Protein AF-A0A517R4B7-F1 (afdb_monomer)

Organism: NCBI:txid2527980

Nearest PDB structures (foldseek):
  7vcf-assembly1_F  TM=2.917E-01  e=5.845E+00  Chlamydomonas reinhardtii

Radius of gyration: 23.29 Å; Cα contacts (8 Å, |Δi|>4): 293; chains: 1; bounding box: 69×56×72 Å

InterPro domains:
  IPR010870 Phosphate-selective porin O/P [PF07396] (7-119)
  IPR023614 Porin domain superfamily [G3DSA:2.40.160.10] (1-119)

Solvent-accessible surface area (backbone atoms only — not comparable to full-atom values): 10148 Å² total; per-residue (Å²): 132,82,82,83,77,73,70,70,52,72,52,71,50,75,52,74,46,48,78,69,70,59,70,67,46,70,42,75,93,75,75,42,75,50,75,61,58,36,93,38,46,46,40,94,99,46,52,84,21,28,40,31,46,32,42,34,43,36,41,39,40,43,58,33,87,93,46,68,60,27,32,43,39,38,42,35,47,31,44,35,41,29,40,33,77,42,34,34,40,38,40,34,43,34,42,37,39,38,51,43,82,68,49,80,61,48,75,48,82,45,82,46,81,46,68,40,57,51,51,86,68,78,84,70,81,83,81,82,82,87,79,90,79,76,93,85,71,88,73,83,79,76,64,71,61,71,70,80,79,82,77,79,79,72,80,83,74,85,85,85,85,83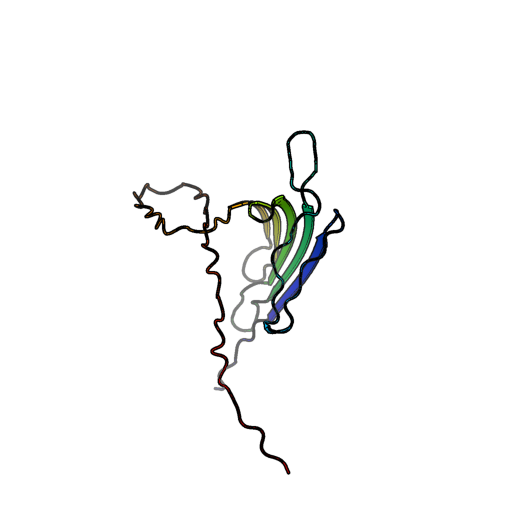,91,130

Structure (mmCIF, N/CA/C/O backbone):
data_AF-A0A517R4B7-F1
#
_entry.id   AF-A0A517R4B7-F1
#
loop_
_atom_site.group_PDB
_atom_site.id
_atom_site.type_symbol
_atom_site.label_atom_id
_atom_site.label_alt_id
_atom_site.label_comp_id
_atom_site.label_asym_id
_atom_site.label_entity_id
_atom_site.label_seq_id
_atom_site.pdbx_PDB_ins_code
_atom_site.Cartn_x
_atom_site.Cartn_y
_atom_site.Cartn_z
_atom_site.occupancy
_atom_site.B_iso_or_equiv
_atom_site.auth_seq_id
_atom_site.auth_comp_id
_atom_site.auth_asym_id
_atom_site.auth_atom_id
_atom_site.pdbx_PDB_model_num
ATOM 1 N N . MET A 1 1 ? 0.601 -4.791 -47.629 1.00 43.44 1 MET A N 1
ATOM 2 C CA . MET A 1 1 ? 1.294 -4.612 -46.341 1.00 43.44 1 MET A CA 1
ATOM 3 C C . MET A 1 1 ? 0.252 -4.866 -45.271 1.00 43.44 1 MET A C 1
ATOM 5 O O . MET A 1 1 ? -0.750 -4.161 -45.271 1.00 43.44 1 MET A O 1
ATOM 9 N N . GLY A 1 2 ? 0.384 -5.969 -44.529 1.00 47.84 2 GLY A N 1
ATOM 10 C CA . GLY A 1 2 ? -0.495 -6.261 -43.395 1.00 47.84 2 GLY A CA 1
ATOM 11 C C . GLY A 1 2 ? -0.210 -5.244 -42.298 1.00 47.84 2 GLY A C 1
ATOM 12 O O . GLY A 1 2 ? 0.936 -4.840 -42.147 1.00 47.84 2 GLY A O 1
ATOM 13 N N . GLY A 1 3 ? -1.247 -4.741 -41.635 1.00 56.47 3 GLY A N 1
ATOM 14 C CA . GLY A 1 3 ? -1.049 -3.887 -40.472 1.00 56.47 3 GLY A CA 1
ATOM 15 C C . GLY A 1 3 ? -0.558 -4.765 -39.337 1.00 56.47 3 GLY A C 1
ATOM 16 O O . GLY A 1 3 ? -1.348 -5.549 -38.816 1.00 56.47 3 GLY A O 1
ATOM 17 N N . ASP A 1 4 ? 0.725 -4.669 -39.013 1.00 65.12 4 ASP A N 1
ATOM 18 C CA . ASP A 1 4 ? 1.274 -5.318 -37.831 1.00 65.12 4 ASP A CA 1
ATOM 19 C C . ASP A 1 4 ? 0.573 -4.700 -36.610 1.00 65.12 4 ASP A C 1
ATOM 21 O O . ASP A 1 4 ? 0.496 -3.477 -36.453 1.00 65.12 4 ASP A O 1
ATOM 25 N N . THR A 1 5 ? -0.099 -5.544 -35.833 1.00 67.94 5 THR A N 1
ATOM 26 C CA . THR A 1 5 ? -0.843 -5.140 -34.641 1.00 67.94 5 THR A CA 1
ATOM 27 C C . THR A 1 5 ? 0.093 -5.168 -33.452 1.00 67.94 5 THR A C 1
ATOM 29 O O . THR A 1 5 ? 0.554 -6.245 -33.093 1.00 67.94 5 THR A O 1
ATOM 32 N N . ASN A 1 6 ? 0.310 -4.014 -32.824 1.00 69.94 6 ASN A N 1
ATOM 33 C CA . ASN A 1 6 ? 1.099 -3.953 -31.599 1.00 69.94 6 ASN A CA 1
ATOM 34 C C . ASN A 1 6 ? 0.260 -4.467 -30.417 1.00 69.94 6 ASN A C 1
ATOM 36 O O . ASN A 1 6 ? -0.831 -3.946 -30.151 1.00 69.94 6 ASN A O 1
ATOM 40 N N . GLU A 1 7 ? 0.762 -5.465 -29.703 1.00 75.75 7 GLU A N 1
ATOM 41 C CA . GLU A 1 7 ? 0.141 -6.095 -28.546 1.00 75.75 7 GLU A CA 1
ATOM 42 C C . GLU A 1 7 ? 0.879 -5.713 -27.257 1.00 75.75 7 GLU A C 1
ATOM 44 O O . GLU A 1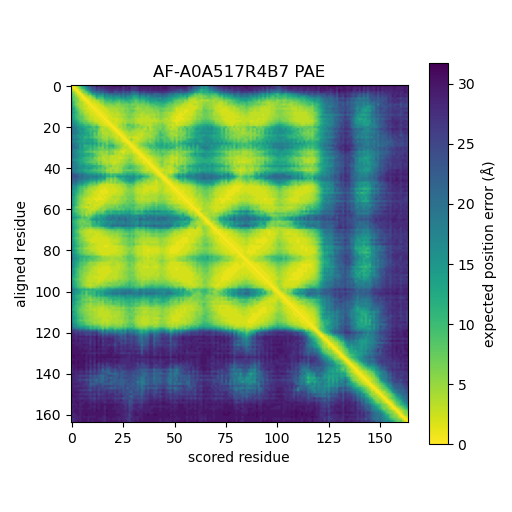 7 ? 2.042 -6.040 -27.049 1.00 75.75 7 GLU A O 1
ATOM 49 N N . PHE A 1 8 ? 0.167 -5.058 -26.338 1.00 82.19 8 PHE A N 1
ATOM 50 C CA . PHE A 1 8 ? 0.693 -4.698 -25.021 1.00 82.19 8 PHE A CA 1
ATOM 51 C C . PHE A 1 8 ? 0.057 -5.553 -23.930 1.00 82.19 8 PHE A C 1
ATOM 53 O O . PHE A 1 8 ? -1.165 -5.729 -23.892 1.00 82.19 8 PHE A O 1
ATOM 60 N N . TRP A 1 9 ? 0.874 -6.028 -22.992 1.00 81.81 9 TRP A N 1
ATOM 61 C CA . TRP A 1 9 ? 0.435 -6.944 -21.942 1.00 81.81 9 TRP A CA 1
ATOM 62 C C . TRP A 1 9 ? 0.553 -6.294 -20.569 1.00 81.81 9 TRP A C 1
ATOM 64 O O . TRP A 1 9 ? 1.528 -5.620 -20.250 1.00 81.81 9 TRP A O 1
ATOM 74 N N . SER A 1 10 ? -0.450 -6.507 -19.718 1.00 88.44 10 SER A N 1
ATOM 75 C CA . SER A 1 10 ? -0.369 -6.108 -18.314 1.00 88.44 10 SER A CA 1
ATOM 76 C C . SER A 1 10 ? -1.044 -7.127 -17.414 1.00 88.44 10 SER A C 1
ATOM 78 O O . SER A 1 10 ? -2.038 -7.756 -17.779 1.00 88.44 10 SER A O 1
ATOM 80 N N . ALA A 1 11 ? -0.500 -7.282 -16.216 1.00 88.50 11 ALA A N 1
ATOM 81 C CA . ALA A 1 11 ? -1.050 -8.145 -15.191 1.00 88.50 11 ALA A CA 1
ATOM 82 C C . ALA A 1 11 ? -0.875 -7.495 -13.821 1.00 88.50 11 ALA A C 1
ATOM 84 O O . ALA A 1 11 ? 0.060 -6.729 -13.579 1.00 88.50 11 ALA A O 1
ATOM 85 N N . TYR A 1 12 ? -1.778 -7.813 -12.898 1.00 90.88 12 TYR A N 1
ATOM 86 C CA . TYR A 1 12 ? -1.606 -7.433 -11.505 1.00 90.88 12 TYR A CA 1
ATOM 87 C C . TYR A 1 12 ? -2.129 -8.512 -10.567 1.00 90.88 12 TYR A C 1
ATOM 89 O O . TYR A 1 12 ? -3.131 -9.174 -10.834 1.00 90.88 12 TYR A O 1
ATOM 97 N N . GLY A 1 13 ? -1.446 -8.653 -9.438 1.00 92.38 13 GLY A N 1
ATOM 98 C CA . GLY A 1 13 ? -1.880 -9.444 -8.299 1.00 92.38 13 GLY A CA 1
ATOM 99 C C . GLY A 1 13 ? -2.051 -8.538 -7.090 1.00 92.38 13 GLY A C 1
ATOM 100 O O . GLY A 1 13 ? -1.257 -7.622 -6.874 1.00 92.38 13 GLY A O 1
ATOM 101 N N . GLN A 1 14 ? -3.087 -8.784 -6.292 1.00 92.38 14 GLN A N 1
ATOM 102 C CA . GLN A 1 14 ? -3.286 -8.084 -5.027 1.00 92.38 14 GLN A CA 1
ATOM 103 C C . GLN A 1 14 ? -3.661 -9.061 -3.921 1.00 92.38 14 GLN A C 1
ATOM 105 O O . GLN A 1 14 ? -4.436 -9.994 -4.129 1.00 92.38 14 GLN A O 1
ATOM 110 N N . VAL A 1 15 ? -3.135 -8.805 -2.732 1.00 92.38 15 VAL A N 1
ATOM 111 C CA . VAL A 1 15 ? -3.444 -9.535 -1.507 1.00 92.38 15 VAL A CA 1
ATOM 112 C C . VAL A 1 15 ? -3.755 -8.529 -0.412 1.00 92.38 15 VAL A C 1
ATOM 114 O O . VAL A 1 15 ? -3.142 -7.465 -0.344 1.00 92.38 15 VAL A O 1
ATOM 117 N N . ALA A 1 16 ? -4.725 -8.841 0.438 1.00 91.25 16 ALA A N 1
ATOM 118 C CA . ALA A 1 16 ? -5.073 -8.003 1.575 1.00 91.25 16 ALA A CA 1
ATOM 119 C C . ALA A 1 16 ? -5.410 -8.875 2.782 1.00 91.25 16 ALA A C 1
ATOM 121 O O . ALA A 1 16 ? -6.114 -9.876 2.655 1.00 91.25 16 ALA A O 1
ATOM 122 N N . TRP A 1 17 ? -4.918 -8.473 3.948 1.00 91.38 17 TRP A N 1
ATOM 123 C CA . TRP A 1 17 ? -5.126 -9.160 5.213 1.00 91.38 17 TRP A CA 1
ATOM 124 C C . TRP A 1 17 ? -5.581 -8.158 6.272 1.00 91.38 17 TRP A C 1
ATOM 126 O O . TRP A 1 17 ? -4.872 -7.205 6.582 1.00 91.38 17 TRP A O 1
ATOM 136 N N . LEU A 1 18 ? -6.763 -8.395 6.847 1.00 91.75 18 LEU A N 1
ATOM 137 C CA . LEU A 1 18 ? -7.265 -7.727 8.052 1.00 91.75 18 LEU A CA 1
ATOM 138 C C . LEU A 1 18 ? -6.594 -8.302 9.312 1.00 91.75 18 LEU A C 1
ATOM 140 O O . LEU A 1 18 ? -6.945 -9.389 9.770 1.00 91.75 18 LEU A O 1
ATOM 144 N N . LEU A 1 19 ? -5.622 -7.580 9.869 1.00 88.06 19 LEU A N 1
ATOM 145 C CA . LEU A 1 19 ? -4.806 -8.027 11.006 1.00 88.06 19 LEU A CA 1
ATOM 146 C C . LEU A 1 19 ? -5.634 -8.185 12.286 1.00 88.06 19 LEU A C 1
ATOM 148 O O . LEU A 1 19 ? -5.327 -9.010 13.139 1.00 88.06 19 LEU A O 1
ATOM 152 N N . THR A 1 20 ? -6.695 -7.393 12.413 1.00 86.94 20 THR A N 1
ATOM 153 C CA . THR A 1 20 ? -7.593 -7.340 13.575 1.00 86.94 20 THR A CA 1
ATOM 154 C C . THR A 1 20 ? -8.737 -8.369 13.512 1.00 86.94 20 THR A C 1
ATOM 156 O O . THR A 1 20 ? -9.560 -8.440 14.425 1.00 86.94 20 THR A O 1
ATOM 159 N N . GLY A 1 21 ? -8.755 -9.232 12.486 1.00 83.88 21 GLY A N 1
ATOM 160 C CA . GLY A 1 21 ? -9.675 -10.373 12.388 1.00 83.88 21 GLY A CA 1
ATOM 161 C C . GLY A 1 21 ? -11.081 -10.032 11.885 1.00 83.88 21 GLY A C 1
ATOM 162 O O . GLY A 1 21 ? -12.012 -10.827 12.040 1.00 83.88 21 GLY A O 1
ATOM 163 N N . GLU A 1 22 ? -11.274 -8.848 11.313 1.00 85.62 22 GLU A N 1
ATOM 164 C CA . GLU A 1 22 ? -12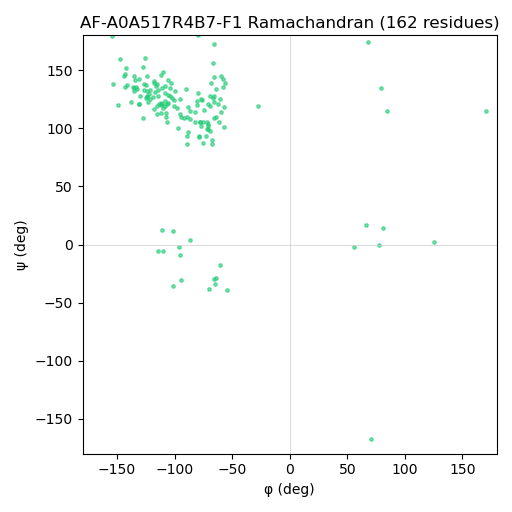.491 -8.487 10.594 1.00 85.62 22 GLU A CA 1
ATOM 165 C C . GLU A 1 22 ? -12.649 -9.320 9.321 1.00 85.62 22 GLU A C 1
ATOM 167 O O . GLU A 1 22 ? -11.687 -9.798 8.722 1.00 85.62 22 GLU A O 1
ATOM 172 N N . VAL A 1 23 ? -13.896 -9.432 8.868 1.00 83.38 23 VAL A N 1
ATOM 173 C CA . VAL A 1 23 ? -14.238 -10.047 7.588 1.00 83.38 23 VAL A CA 1
ATOM 174 C C . VAL A 1 23 ? -14.885 -8.986 6.711 1.00 83.38 23 VAL A C 1
ATOM 176 O O . VAL A 1 23 ? -15.799 -8.282 7.143 1.00 83.38 23 VAL A O 1
ATOM 179 N N . ARG A 1 24 ? -14.421 -8.875 5.462 1.00 82.75 24 ARG A N 1
ATOM 180 C CA . ARG A 1 24 ? -15.087 -8.045 4.455 1.00 82.75 24 ARG A CA 1
ATOM 181 C C . ARG A 1 24 ? -16.407 -8.708 4.052 1.00 82.75 24 ARG A C 1
ATOM 183 O O . ARG A 1 24 ? -16.374 -9.838 3.560 1.00 82.75 24 ARG A O 1
ATOM 190 N N . PRO A 1 25 ? -17.559 -8.038 4.220 1.00 82.19 25 PRO A N 1
ATOM 191 C CA . PRO A 1 25 ? -18.823 -8.578 3.746 1.00 82.19 25 PRO A CA 1
ATOM 192 C C . PRO A 1 25 ? -18.784 -8.687 2.219 1.00 82.19 25 PRO A C 1
ATOM 194 O O . PRO A 1 25 ? -18.376 -7.749 1.535 1.00 82.19 25 PRO A O 1
ATOM 197 N N . TYR A 1 26 ? -19.212 -9.825 1.680 1.00 81.25 26 TYR A N 1
ATOM 198 C CA . TYR A 1 26 ? -19.288 -10.051 0.239 1.00 81.25 26 TYR A CA 1
ATOM 199 C C . TYR A 1 26 ? -20.750 -10.107 -0.200 1.00 81.25 26 TYR A C 1
ATOM 201 O O . TYR A 1 26 ? -21.508 -10.979 0.232 1.00 81.25 26 TYR A O 1
ATOM 209 N N . GLN A 1 27 ? -21.160 -9.167 -1.050 1.00 81.56 27 GLN A N 1
ATOM 210 C CA . GLN A 1 27 ? -22.520 -9.110 -1.575 1.00 81.56 27 GLN A CA 1
ATOM 211 C C . GLN A 1 27 ? -22.606 -9.938 -2.857 1.00 81.56 27 GLN A C 1
ATOM 213 O O . GLN A 1 27 ? -22.353 -9.435 -3.950 1.00 81.56 27 GLN A O 1
ATOM 218 N N . ARG A 1 28 ? -22.996 -11.213 -2.726 1.00 80.19 28 ARG A N 1
ATOM 219 C CA . ARG A 1 28 ? -23.075 -12.168 -3.851 1.00 80.19 28 ARG A CA 1
ATOM 220 C C . ARG A 1 28 ? -23.939 -11.675 -5.013 1.00 80.19 28 ARG A C 1
ATOM 222 O O . ARG A 1 28 ? -23.561 -11.871 -6.157 1.00 80.19 28 ARG A O 1
ATOM 229 N N . ALA A 1 29 ? -25.062 -11.018 -4.718 1.00 80.00 29 ALA A N 1
ATOM 230 C CA . ALA A 1 29 ? -25.993 -10.532 -5.737 1.00 80.00 29 ALA A CA 1
ATOM 231 C C . ALA A 1 29 ? -25.384 -9.457 -6.656 1.00 80.00 29 ALA A C 1
ATOM 233 O O . ALA A 1 29 ? -25.776 -9.355 -7.811 1.00 80.00 29 ALA A O 1
ATOM 234 N N . ALA A 1 30 ? -24.427 -8.674 -6.148 1.00 79.75 30 ALA A N 1
ATOM 235 C CA . ALA A 1 30 ? -23.776 -7.595 -6.887 1.00 79.75 30 ALA A CA 1
ATOM 236 C C . ALA A 1 30 ? -22.308 -7.904 -7.239 1.00 79.75 30 ALA A C 1
ATOM 238 O O . ALA A 1 30 ? -21.673 -7.122 -7.935 1.00 79.75 30 ALA A O 1
ATOM 239 N N . GLY A 1 31 ? -21.748 -9.019 -6.756 1.00 77.62 31 GLY A N 1
ATOM 240 C CA . GLY A 1 31 ? -20.351 -9.393 -6.994 1.00 77.62 31 GLY A CA 1
ATOM 241 C C . GLY A 1 31 ? -19.325 -8.456 -6.344 1.00 77.62 31 GLY A C 1
ATOM 242 O O . GLY A 1 31 ? -18.157 -8.482 -6.721 1.00 77.62 31 GLY A O 1
ATOM 243 N N . VAL A 1 32 ? -19.736 -7.634 -5.373 1.00 79.12 32 VAL A N 1
ATOM 244 C CA . VAL A 1 32 ? -18.889 -6.597 -4.761 1.00 79.12 32 VAL A CA 1
ATOM 245 C C . VAL A 1 32 ? -18.550 -6.900 -3.305 1.00 79.12 32 VAL A C 1
ATOM 247 O O . VAL A 1 32 ? -19.361 -7.425 -2.535 1.00 79.12 32 VAL A O 1
ATOM 250 N N . PHE A 1 33 ? -17.340 -6.513 -2.904 1.00 79.56 33 PHE A N 1
ATOM 251 C CA . PHE A 1 33 ? -16.960 -6.442 -1.496 1.00 79.56 33 PHE A CA 1
ATOM 252 C C . PHE A 1 33 ? -17.502 -5.151 -0.881 1.00 79.56 33 PHE A C 1
ATOM 254 O O . PHE A 1 33 ? -17.308 -4.065 -1.424 1.00 79.56 33 PHE A O 1
ATOM 261 N N . GLY A 1 34 ? -18.168 -5.270 0.263 1.00 78.44 34 GLY A N 1
ATOM 262 C CA . GLY A 1 34 ? -18.624 -4.129 1.046 1.00 78.44 34 GLY A CA 1
ATOM 263 C C . GLY A 1 34 ? -17.512 -3.507 1.892 1.00 78.44 34 GLY A C 1
ATOM 264 O O . GLY A 1 34 ? -16.362 -3.957 1.906 1.00 78.44 34 GLY A O 1
ATOM 265 N N . ALA A 1 35 ? -17.878 -2.456 2.626 1.00 80.25 35 ALA A N 1
ATOM 266 C CA . ALA A 1 35 ? -16.974 -1.776 3.544 1.00 80.25 35 ALA A CA 1
ATOM 267 C C . ALA A 1 35 ? -16.571 -2.680 4.721 1.00 80.25 35 ALA A C 1
ATOM 269 O O . ALA A 1 35 ? -17.379 -3.457 5.235 1.00 80.25 35 ALA A O 1
ATOM 270 N N . VAL A 1 36 ? -15.322 -2.543 5.173 1.00 83.00 36 VAL A N 1
ATOM 271 C CA . VAL A 1 36 ? -14.852 -3.152 6.424 1.00 83.00 36 VAL A CA 1
ATOM 272 C C . VAL A 1 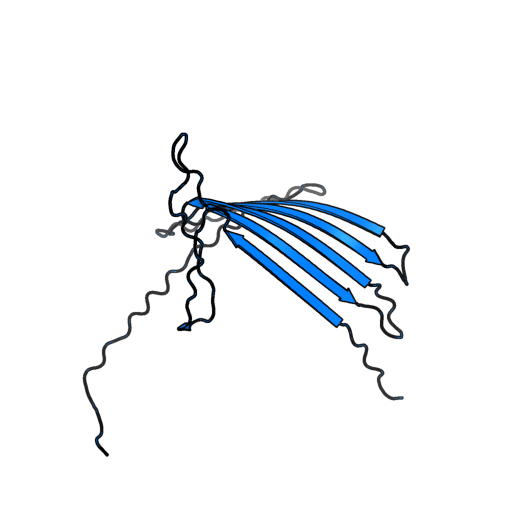36 ? -15.535 -2.441 7.588 1.00 83.00 36 VAL A C 1
ATOM 274 O O . VAL A 1 36 ? -15.472 -1.217 7.692 1.00 83.00 36 VAL A O 1
ATOM 277 N N . VAL A 1 37 ? -16.163 -3.210 8.476 1.00 83.94 37 VAL A N 1
ATOM 278 C CA . VAL A 1 37 ? -16.752 -2.699 9.719 1.00 83.94 37 VAL A CA 1
ATOM 279 C C . VAL A 1 37 ? -15.868 -3.159 10.881 1.00 83.94 37 VAL A C 1
ATOM 281 O O . VAL A 1 37 ? -15.837 -4.360 11.159 1.00 83.94 37 VAL A O 1
ATOM 284 N N . PRO A 1 38 ? -15.131 -2.251 11.550 1.00 83.94 38 PRO A N 1
ATOM 285 C CA . PRO A 1 38 ? -14.309 -2.612 12.701 1.00 83.94 38 PRO A CA 1
ATOM 286 C C . PRO A 1 38 ? -15.138 -3.256 13.813 1.00 83.94 38 PRO A C 1
ATOM 288 O O . PRO A 1 38 ? -16.191 -2.726 14.174 1.00 83.94 38 PRO A O 1
ATOM 291 N N . ARG A 1 39 ? -14.656 -4.359 14.411 1.00 81.88 39 ARG A N 1
ATOM 292 C CA . ARG A 1 39 ? -15.341 -4.980 15.570 1.00 81.88 39 ARG A CA 1
ATOM 293 C C . ARG A 1 39 ? -15.337 -4.048 16.778 1.00 81.88 39 ARG A C 1
ATOM 295 O O . ARG A 1 39 ? -16.280 -4.028 17.564 1.00 81.88 39 ARG A O 1
ATOM 302 N N . GLN A 1 40 ? -14.259 -3.280 16.914 1.00 83.06 40 GLN A N 1
ATOM 303 C CA . GLN A 1 40 ? -14.110 -2.219 17.896 1.0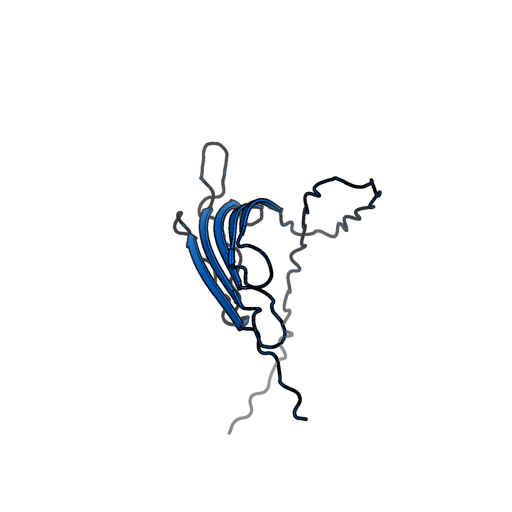0 83.06 40 GLN A CA 1
ATOM 304 C C . GLN A 1 40 ? -13.689 -0.944 17.171 1.00 83.06 40 GLN A C 1
ATOM 306 O O . GLN A 1 40 ? -12.555 -0.836 16.706 1.00 83.06 40 GLN A O 1
ATOM 311 N N . SER A 1 41 ? -14.597 0.028 17.079 1.00 86.50 41 SER A N 1
ATOM 312 C CA . SER A 1 41 ? -14.245 1.358 16.579 1.00 86.50 41 SER A CA 1
ATOM 313 C C . SER A 1 41 ? -13.140 1.968 17.437 1.00 86.50 41 SER A C 1
ATOM 315 O O . SER A 1 41 ? -13.146 1.824 18.662 1.00 86.50 41 SER A O 1
ATOM 317 N N . PHE A 1 42 ? -12.225 2.687 16.798 1.00 86.88 42 PHE A N 1
ATOM 318 C CA . PHE A 1 42 ? -11.186 3.435 17.479 1.00 86.88 42 PHE A CA 1
ATOM 319 C C . PHE A 1 42 ? -11.800 4.487 18.400 1.00 86.88 42 PHE A C 1
ATOM 321 O O . PHE A 1 42 ? -12.587 5.338 17.971 1.00 86.88 42 PHE A O 1
ATOM 328 N N . ARG A 1 43 ? -11.414 4.442 19.672 1.00 81.94 43 ARG A N 1
ATOM 329 C CA . ARG A 1 43 ? -11.643 5.507 20.644 1.00 81.94 43 ARG A CA 1
ATOM 330 C C . ARG A 1 43 ? -10.353 5.713 21.420 1.00 81.94 43 ARG A C 1
ATOM 332 O O . ARG A 1 43 ? -9.623 4.766 21.702 1.00 81.94 43 ARG A O 1
ATOM 339 N N . TRP A 1 44 ? -10.070 6.955 21.791 1.00 75.69 44 TRP A N 1
ATOM 340 C CA . TRP A 1 44 ? -8.872 7.262 22.564 1.00 75.69 44 TRP A CA 1
ATOM 341 C C . TRP A 1 44 ? -8.868 6.446 23.869 1.00 75.69 44 TRP A C 1
ATOM 343 O O . TRP A 1 44 ? -9.801 6.539 24.664 1.00 75.69 44 TRP A O 1
ATOM 353 N N . GLY A 1 45 ? -7.864 5.582 24.046 1.00 73.62 45 GLY A N 1
ATOM 354 C CA . GLY A 1 45 ? -7.760 4.668 25.189 1.00 73.62 45 GLY A CA 1
ATOM 355 C C . GLY A 1 45 ? -8.652 3.413 25.151 1.00 73.62 45 GLY A C 1
ATOM 356 O O . GLY A 1 45 ? -8.587 2.620 26.088 1.00 73.62 45 GLY A O 1
ATOM 357 N N . ARG A 1 46 ? -9.474 3.193 24.110 1.00 77.44 46 ARG A N 1
ATOM 358 C CA . ARG A 1 46 ? -10.302 1.979 23.938 1.00 77.44 46 ARG A CA 1
ATOM 359 C C . ARG A 1 46 ? -10.528 1.631 22.461 1.00 77.44 46 ARG A C 1
ATOM 361 O O . ARG A 1 46 ? -11.192 2.374 21.751 1.00 77.44 46 ARG A O 1
ATOM 368 N N . GLY A 1 47 ? -10.101 0.441 22.039 1.00 79.94 47 GLY A N 1
ATOM 369 C CA . GLY A 1 47 ? -10.308 -0.058 20.673 1.00 79.94 47 GLY A CA 1
ATOM 370 C C . GLY A 1 47 ? -9.320 0.542 19.669 1.00 79.94 47 GLY A C 1
ATOM 371 O O . GLY A 1 47 ? -9.061 1.743 19.669 1.00 79.94 47 GLY A O 1
ATOM 372 N N . LEU A 1 48 ? -8.754 -0.303 18.807 1.00 85.62 48 LEU A N 1
ATOM 373 C CA . LEU A 1 48 ? -7.698 0.083 17.861 1.00 85.62 48 LEU A CA 1
ATOM 374 C C . LEU A 1 48 ? -8.229 0.424 16.460 1.00 85.62 48 LEU A C 1
ATOM 376 O O . LEU A 1 48 ? -7.442 0.807 15.594 1.00 85.62 48 LEU A O 1
ATOM 380 N N . GLY A 1 49 ? -9.540 0.305 16.229 1.00 89.62 49 GLY A N 1
ATOM 381 C CA . GLY A 1 49 ? -10.091 0.241 14.876 1.00 89.62 49 GLY A CA 1
ATOM 382 C C . GLY A 1 49 ? -9.748 -1.091 14.204 1.00 89.62 49 GLY A C 1
ATOM 383 O O . GLY A 1 49 ? -9.273 -2.016 14.864 1.00 89.62 49 GLY A O 1
ATOM 384 N N . ALA A 1 50 ? -9.972 -1.174 12.893 1.00 92.06 50 ALA A N 1
ATOM 385 C CA . ALA A 1 50 ? -9.510 -2.301 12.089 1.00 92.06 50 ALA A CA 1
ATOM 386 C C . ALA A 1 50 ? -8.269 -1.921 11.285 1.00 92.06 50 ALA A C 1
ATOM 388 O O . ALA A 1 50 ? -8.200 -0.834 10.707 1.00 92.06 50 ALA A O 1
ATOM 389 N N . TRP A 1 51 ? -7.309 -2.833 11.220 1.00 93.12 51 TRP A N 1
ATOM 390 C CA . TRP A 1 51 ? -6.085 -2.673 10.448 1.00 93.12 51 TRP A CA 1
ATOM 391 C C . TRP A 1 51 ? -6.053 -3.682 9.316 1.00 93.12 51 TRP A C 1
ATOM 393 O O . TRP A 1 51 ? -6.305 -4.868 9.516 1.00 93.12 51 TRP A O 1
ATOM 403 N N . GLU A 1 52 ? -5.720 -3.213 8.124 1.00 93.94 52 GLU A N 1
ATOM 404 C CA . GLU A 1 52 ? -5.541 -4.045 6.945 1.00 93.94 52 GLU A CA 1
ATOM 405 C C . GLU A 1 52 ? -4.214 -3.718 6.282 1.00 93.94 52 GLU A C 1
ATOM 407 O O . GLU A 1 52 ? -3.942 -2.563 5.960 1.00 93.94 52 GLU A O 1
ATOM 412 N N . LEU A 1 53 ? -3.418 -4.748 6.037 1.00 94.31 53 LEU A N 1
ATOM 413 C CA . LEU A 1 53 ? -2.228 -4.666 5.210 1.00 94.31 53 LEU A CA 1
ATOM 414 C C . LEU A 1 53 ? -2.584 -5.195 3.825 1.00 94.31 53 LEU A C 1
ATOM 416 O O . LEU A 1 53 ? -3.198 -6.253 3.697 1.00 94.31 53 LEU A O 1
ATOM 420 N N . ALA A 1 54 ? -2.208 -4.455 2.793 1.00 94.31 54 ALA A N 1
ATOM 421 C CA . ALA A 1 54 ? -2.411 -4.818 1.407 1.00 94.31 54 ALA A CA 1
ATOM 422 C C . ALA A 1 54 ? -1.077 -4.791 0.663 1.00 94.31 54 ALA A C 1
ATOM 424 O O . ALA A 1 54 ? -0.281 -3.872 0.826 1.00 94.31 54 ALA A O 1
ATOM 425 N N . GLY A 1 55 ? -0.848 -5.798 -0.165 1.00 95.06 55 GLY A N 1
ATOM 426 C CA . GLY A 1 55 ? 0.250 -5.843 -1.118 1.00 95.06 55 GLY A CA 1
ATOM 427 C C . GLY A 1 55 ? -0.323 -5.905 -2.523 1.00 95.06 55 GLY A C 1
ATOM 428 O O . GLY A 1 55 ? -1.299 -6.617 -2.766 1.00 95.06 55 GLY A O 1
ATOM 429 N N . ARG A 1 56 ? 0.269 -5.168 -3.454 1.00 94.50 56 ARG A N 1
ATOM 430 C CA . ARG A 1 56 ? -0.053 -5.266 -4.875 1.00 94.50 56 ARG A CA 1
ATOM 431 C C . ARG A 1 56 ? 1.230 -5.266 -5.687 1.00 94.50 56 ARG A C 1
ATOM 433 O O . ARG A 1 56 ? 2.104 -4.445 -5.446 1.00 94.50 56 ARG A O 1
ATOM 440 N N . LEU A 1 57 ? 1.298 -6.161 -6.660 1.00 91.56 57 LEU A N 1
ATOM 441 C CA . LEU A 1 57 ? 2.328 -6.176 -7.688 1.00 91.56 57 LEU A CA 1
ATOM 442 C C . LEU A 1 57 ? 1.627 -5.995 -9.030 1.00 91.56 57 LEU A C 1
ATOM 444 O O . LEU A 1 57 ? 0.674 -6.720 -9.324 1.00 91.56 57 LEU A O 1
ATOM 448 N N . SER A 1 58 ? 2.061 -5.025 -9.821 1.00 90.69 58 SER A N 1
ATOM 449 C CA . SER A 1 58 ? 1.634 -4.875 -11.209 1.00 90.69 58 SER A CA 1
ATOM 450 C C . SER A 1 58 ? 2.830 -4.870 -12.134 1.00 90.69 58 SER A C 1
ATOM 452 O O . SER A 1 58 ? 3.893 -4.365 -11.793 1.00 90.69 58 SER A O 1
ATOM 454 N N . TRP A 1 59 ? 2.622 -5.443 -13.306 1.00 89.00 59 TRP A N 1
ATOM 455 C CA . TRP A 1 59 ? 3.596 -5.525 -14.372 1.00 89.00 59 TRP A CA 1
ATOM 456 C C . TRP A 1 59 ? 2.914 -5.103 -15.664 1.00 89.00 59 TRP A C 1
ATOM 458 O O . TRP A 1 59 ? 1.787 -5.529 -15.940 1.00 89.00 59 TRP A O 1
ATOM 468 N N . ILE A 1 60 ? 3.577 -4.244 -16.423 1.00 88.44 60 ILE A N 1
ATOM 469 C CA . ILE A 1 60 ? 3.130 -3.808 -17.738 1.00 88.44 60 ILE A CA 1
ATOM 470 C C . ILE A 1 60 ? 4.309 -3.835 -18.701 1.00 88.44 60 ILE A C 1
ATOM 472 O O . ILE A 1 60 ? 5.409 -3.385 -18.374 1.00 88.44 60 ILE A O 1
ATOM 476 N N . ASP A 1 61 ? 4.050 -4.373 -19.883 1.00 83.31 61 ASP A N 1
ATOM 477 C CA . ASP A 1 61 ? 4.983 -4.442 -20.991 1.00 83.31 61 ASP A CA 1
ATOM 478 C C . ASP A 1 61 ? 4.417 -3.653 -22.162 1.00 83.31 61 ASP A C 1
ATOM 480 O O . ASP A 1 61 ? 3.324 -3.946 -22.660 1.00 83.31 61 ASP A O 1
ATOM 484 N N . LEU A 1 62 ? 5.140 -2.599 -22.525 1.00 79.69 62 LEU A N 1
ATOM 485 C CA . LEU A 1 62 ? 4.798 -1.700 -23.617 1.00 79.69 62 LEU A CA 1
ATOM 486 C C . LEU A 1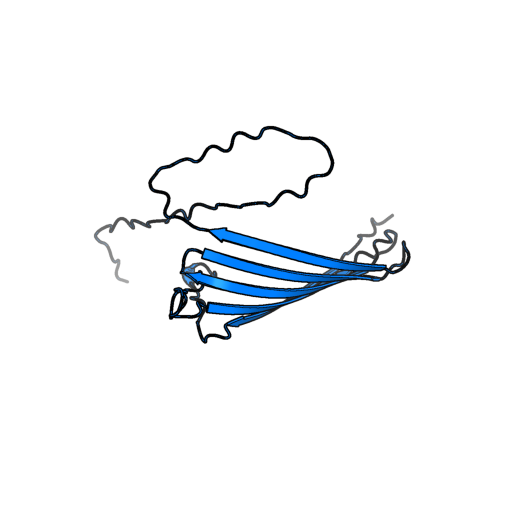 62 ? 5.787 -1.843 -24.784 1.00 79.69 62 LEU A C 1
ATOM 488 O O . LEU A 1 62 ? 5.816 -0.972 -25.652 1.00 79.69 62 LEU A O 1
ATOM 492 N N . ASP A 1 63 ? 6.623 -2.882 -24.780 1.00 77.00 63 ASP A N 1
ATOM 493 C CA . ASP A 1 63 ? 7.631 -3.124 -25.808 1.00 77.00 63 ASP A CA 1
ATOM 494 C C . ASP A 1 63 ? 7.074 -4.079 -26.876 1.00 77.00 63 ASP A C 1
ATOM 496 O O . ASP A 1 63 ? 6.862 -5.260 -26.604 1.00 77.00 63 ASP A O 1
ATOM 500 N N . ASP A 1 64 ? 6.810 -3.565 -28.082 1.00 75.50 64 ASP A N 1
ATOM 501 C CA . ASP A 1 64 ? 6.419 -4.377 -29.243 1.00 75.50 64 ASP A CA 1
ATOM 502 C C . ASP A 1 64 ? 6.819 -3.687 -30.555 1.00 75.50 64 ASP A C 1
ATOM 504 O O . ASP A 1 64 ? 6.652 -2.480 -30.670 1.00 75.50 64 ASP A O 1
ATOM 508 N N . ASP A 1 65 ? 7.348 -4.405 -31.547 1.00 69.12 65 ASP A N 1
ATOM 509 C CA . ASP A 1 65 ? 7.920 -3.817 -32.776 1.00 69.12 65 ASP A CA 1
ATOM 510 C C . ASP A 1 65 ? 6.824 -3.126 -33.617 1.00 69.12 65 ASP A C 1
ATOM 512 O O . ASP A 1 65 ? 5.849 -3.788 -33.975 1.00 69.12 65 ASP A O 1
ATOM 516 N N . PRO A 1 66 ? 6.913 -1.815 -33.952 1.00 69.12 66 PRO A N 1
ATOM 517 C CA . PRO A 1 66 ? 8.064 -0.895 -33.857 1.00 69.12 66 PRO A CA 1
ATOM 518 C C . PRO A 1 66 ? 8.069 0.082 -32.667 1.00 69.12 66 PRO A C 1
ATOM 520 O O . PRO A 1 66 ? 8.827 1.054 -32.652 1.00 69.12 66 PRO A O 1
ATOM 523 N N . VAL A 1 67 ? 7.195 -0.105 -31.684 1.00 71.75 67 VAL A N 1
ATOM 524 C CA . VAL A 1 67 ? 7.052 0.733 -30.487 1.00 71.75 67 VAL A CA 1
ATOM 525 C C . VAL A 1 67 ? 7.946 0.250 -29.341 1.00 71.75 67 VAL A C 1
ATOM 527 O O . VAL A 1 67 ? 7.665 -0.732 -28.664 1.00 71.75 67 VAL A O 1
ATOM 530 N N . THR A 1 68 ? 8.976 1.036 -29.031 1.00 76.88 68 THR A N 1
ATOM 531 C CA . THR A 1 68 ? 9.819 0.814 -27.849 1.00 76.88 68 THR A CA 1
ATOM 532 C C . THR A 1 68 ? 9.262 1.551 -26.624 1.00 76.88 68 THR A C 1
ATOM 534 O O . THR A 1 68 ? 9.609 2.708 -26.370 1.00 76.88 68 THR A O 1
ATOM 537 N N . GLY A 1 69 ? 8.338 0.922 -25.890 1.00 73.06 69 GLY A N 1
ATOM 538 C CA . GLY A 1 69 ? 7.611 1.542 -24.769 1.00 73.06 69 GLY A CA 1
ATOM 539 C C . GLY A 1 69 ? 8.195 1.299 -23.371 1.00 73.06 69 GLY A C 1
ATOM 540 O O . GLY A 1 69 ? 7.792 1.992 -22.431 1.00 73.06 69 GLY A O 1
ATOM 541 N N . ASN A 1 70 ? 9.188 0.406 -23.245 1.00 81.94 70 ASN A N 1
ATOM 542 C CA . ASN A 1 70 ? 9.762 -0.108 -21.988 1.00 81.94 70 ASN A CA 1
ATOM 543 C C . ASN A 1 70 ? 8.807 -1.003 -21.178 1.00 81.94 70 ASN A C 1
ATOM 545 O O . ASN A 1 70 ? 7.617 -1.133 -21.466 1.00 81.94 70 ASN A O 1
ATOM 549 N N . ARG A 1 71 ? 9.340 -1.583 -20.100 1.00 86.88 71 ARG A N 1
ATOM 550 C CA . ARG A 1 71 ? 8.604 -2.411 -19.142 1.00 86.88 71 ARG A CA 1
ATOM 551 C C . ARG A 1 71 ? 8.594 -1.746 -17.771 1.00 86.88 71 ARG A C 1
ATOM 553 O O . ARG A 1 71 ? 9.617 -1.250 -17.310 1.00 86.88 71 ARG A O 1
ATOM 560 N N . LEU A 1 72 ? 7.444 -1.749 -17.104 1.00 88.81 72 LEU A N 1
ATOM 561 C CA . LEU A 1 72 ? 7.283 -1.156 -15.778 1.00 88.81 72 LEU A CA 1
ATOM 562 C C . LEU A 1 72 ? 6.748 -2.196 -14.792 1.00 88.81 72 LEU A C 1
ATOM 564 O O . LEU A 1 72 ? 5.724 -2.842 -15.026 1.00 88.81 72 LEU A O 1
ATOM 568 N N . THR A 1 73 ? 7.442 -2.329 -13.666 1.00 90.00 73 THR A N 1
ATOM 569 C CA . THR A 1 73 ? 7.022 -3.155 -12.534 1.00 90.00 73 THR A CA 1
ATOM 570 C C . THR A 1 73 ? 6.764 -2.265 -11.328 1.00 90.00 73 THR A C 1
ATOM 572 O O . THR A 1 73 ? 7.678 -1.628 -10.812 1.00 90.00 73 THR A O 1
ATOM 575 N N . ASP A 1 74 ? 5.529 -2.275 -10.835 1.00 92.19 74 ASP A N 1
ATOM 576 C CA . ASP A 1 74 ? 5.113 -1.495 -9.674 1.00 92.19 74 ASP A CA 1
ATOM 577 C C . ASP A 1 74 ? 4.815 -2.418 -8.495 1.00 92.19 74 ASP A C 1
ATOM 579 O O . ASP A 1 74 ? 3.912 -3.259 -8.546 1.00 92.19 74 ASP A O 1
ATOM 583 N N . THR A 1 75 ? 5.527 -2.214 -7.392 1.00 93.75 75 THR A N 1
ATOM 584 C CA . THR A 1 75 ? 5.252 -2.872 -6.112 1.00 93.75 75 THR A CA 1
ATOM 585 C C . THR A 1 75 ? 4.627 -1.871 -5.155 1.00 93.75 75 THR A C 1
ATOM 587 O O . THR A 1 75 ? 5.222 -0.853 -4.829 1.00 93.75 75 THR A O 1
ATOM 590 N N . THR A 1 76 ? 3.419 -2.153 -4.678 1.00 93.94 76 THR A N 1
ATOM 591 C CA . THR A 1 76 ? 2.704 -1.329 -3.702 1.00 93.94 76 THR A CA 1
ATOM 592 C C . THR A 1 76 ? 2.534 -2.082 -2.393 1.00 93.94 76 THR A C 1
ATOM 594 O O . THR A 1 76 ? 1.958 -3.170 -2.363 1.00 93.94 76 THR A O 1
ATOM 597 N N . VAL A 1 77 ? 2.945 -1.456 -1.295 1.00 96.06 77 VAL A N 1
ATOM 598 C CA . VAL A 1 77 ? 2.624 -1.888 0.066 1.00 96.06 77 VAL A CA 1
ATOM 599 C C . VAL A 1 77 ? 1.732 -0.832 0.700 1.00 96.06 77 VAL A C 1
ATOM 601 O O . VAL A 1 77 ? 2.095 0.339 0.793 1.00 96.06 77 VAL A O 1
ATOM 604 N N . GLY A 1 78 ? 0.539 -1.245 1.111 1.00 95.50 78 GLY A N 1
ATOM 605 C CA . GLY A 1 78 ? -0.503 -0.379 1.633 1.00 95.50 78 GLY A CA 1
ATOM 606 C C . GLY A 1 78 ? -0.931 -0.764 3.042 1.00 95.50 78 GLY A C 1
ATOM 607 O O . GLY A 1 78 ? -1.225 -1.923 3.308 1.00 95.50 78 GLY A O 1
ATOM 608 N N . LEU A 1 79 ? -1.038 0.213 3.934 1.00 96.19 79 LEU A N 1
ATOM 609 C CA . LEU A 1 79 ? -1.634 0.075 5.254 1.00 96.19 79 LEU A CA 1
ATOM 610 C C . LEU A 1 79 ? -2.934 0.875 5.310 1.00 96.19 79 LEU A C 1
ATOM 612 O O . LEU A 1 79 ? -2.964 2.086 5.096 1.00 96.19 79 LEU A O 1
ATOM 616 N N . ASN A 1 80 ? -4.021 0.185 5.613 1.00 94.81 80 ASN A N 1
ATOM 617 C CA . ASN A 1 80 ? -5.358 0.737 5.721 1.00 94.81 80 ASN A CA 1
ATOM 618 C C . ASN A 1 80 ? -5.804 0.681 7.182 1.00 94.81 80 ASN A C 1
ATOM 620 O O . ASN A 1 80 ? -5.920 -0.397 7.761 1.00 94.81 80 ASN A O 1
ATOM 624 N N . TRP A 1 81 ? -6.107 1.841 7.754 1.00 93.31 81 TRP A N 1
ATOM 625 C CA . TRP A 1 81 ? -6.624 1.966 9.107 1.00 93.31 81 TRP A CA 1
ATOM 626 C C . TRP A 1 81 ? -8.072 2.442 9.09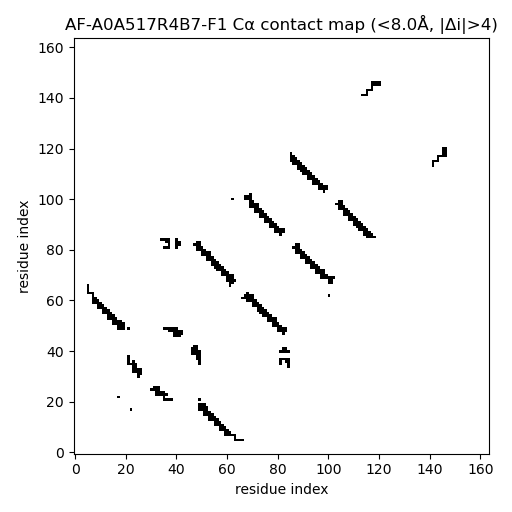1 1.00 93.31 81 TRP A C 1
ATOM 628 O O . TRP A 1 81 ? -8.375 3.572 8.705 1.00 93.31 81 TRP A O 1
ATOM 638 N N . TYR A 1 82 ? -8.978 1.571 9.513 1.00 91.75 82 TYR A N 1
ATOM 639 C CA . TYR A 1 82 ? -10.401 1.847 9.632 1.00 91.75 82 TYR A CA 1
ATOM 640 C C . TYR A 1 82 ? -10.713 2.232 11.079 1.00 91.75 82 TYR A C 1
ATOM 642 O O . TYR A 1 82 ? -10.849 1.377 11.954 1.00 91.75 82 TYR A O 1
ATOM 650 N N . LEU A 1 83 ? -10.840 3.529 11.344 1.00 87.94 83 LEU A N 1
ATOM 651 C CA . LEU A 1 83 ? -11.165 4.028 12.683 1.00 87.94 83 LEU A CA 1
ATOM 652 C C . LEU A 1 83 ? -12.606 3.692 13.064 1.00 87.94 83 LEU A C 1
ATOM 654 O O . LEU A 1 83 ? -12.908 3.372 14.208 1.00 87.94 83 LEU A O 1
ATOM 658 N N . ASN A 1 84 ? -13.513 3.784 12.100 1.00 85.12 84 ASN A N 1
ATOM 659 C CA . ASN A 1 84 ? -14.923 3.449 12.242 1.00 85.12 84 ASN A CA 1
ATOM 660 C C . ASN A 1 84 ? -15.477 3.072 10.851 1.00 85.12 84 ASN A C 1
ATOM 662 O O . ASN A 1 84 ? -14.749 3.120 9.861 1.00 85.12 84 ASN A O 1
ATOM 666 N N . GLN A 1 85 ? -16.761 2.716 10.754 1.00 83.69 85 GLN A N 1
ATOM 667 C CA . GLN A 1 85 ? -17.400 2.345 9.478 1.00 83.69 85 GLN A CA 1
ATOM 668 C C . GLN A 1 85 ? -17.395 3.471 8.418 1.00 83.69 85 GLN A C 1
ATOM 670 O O . GLN A 1 85 ? -17.588 3.211 7.235 1.00 83.69 85 GLN A O 1
ATOM 675 N N . HIS A 1 86 ? -17.168 4.713 8.835 1.00 85.19 86 HIS A N 1
ATOM 676 C CA . HIS A 1 86 ? -17.269 5.928 8.033 1.00 85.19 86 HIS A CA 1
ATOM 677 C C . HIS A 1 86 ? -15.927 6.637 7.821 1.00 85.19 86 HIS A C 1
ATOM 679 O O . HIS A 1 86 ? -15.869 7.634 7.112 1.00 85.19 86 HIS A O 1
ATOM 685 N N . THR A 1 87 ? -14.842 6.190 8.453 1.00 88.06 87 THR A N 1
ATOM 686 C CA . THR A 1 87 ? -13.557 6.893 8.450 1.00 88.06 87 THR A CA 1
ATOM 687 C C . THR A 1 87 ? -12.421 5.908 8.257 1.00 88.06 87 THR A C 1
ATOM 689 O O . THR A 1 87 ? -12.226 4.994 9.064 1.00 88.06 87 THR A O 1
ATOM 692 N N . LYS A 1 88 ? -11.639 6.142 7.204 1.00 90.94 88 LYS A N 1
ATOM 693 C CA . LYS A 1 88 ? -10.496 5.322 6.819 1.00 90.94 88 LYS A CA 1
ATOM 694 C C . LYS A 1 88 ? -9.289 6.199 6.508 1.00 90.94 88 LYS A C 1
ATOM 696 O O . LYS A 1 88 ? -9.402 7.164 5.756 1.00 90.94 88 LYS A O 1
ATOM 701 N N . PHE A 1 89 ? -8.126 5.806 7.006 1.00 92.25 89 PHE A N 1
ATOM 702 C CA . PHE A 1 89 ? -6.838 6.289 6.523 1.00 92.25 89 PHE A CA 1
ATOM 703 C C . PHE A 1 89 ? -6.152 5.208 5.696 1.00 92.25 89 PHE A C 1
ATOM 705 O O . PHE A 1 89 ? -6.242 4.021 6.003 1.00 92.25 89 PHE A O 1
ATOM 712 N N . GLN A 1 90 ? -5.489 5.619 4.625 1.00 95.06 90 GLN A N 1
ATOM 713 C CA . GLN A 1 90 ? -4.683 4.755 3.778 1.00 95.06 90 GLN A CA 1
ATOM 714 C C . GLN A 1 90 ? -3.297 5.358 3.654 1.00 95.06 90 GLN A C 1
ATOM 716 O O . GLN A 1 90 ? -3.155 6.545 3.357 1.00 95.06 90 GLN A O 1
ATOM 721 N N . PHE A 1 91 ? -2.295 4.522 3.834 1.00 95.62 91 PHE A N 1
ATOM 722 C CA . PHE A 1 91 ? -0.915 4.836 3.544 1.00 95.62 91 PHE A CA 1
ATOM 723 C C . PHE A 1 91 ? -0.416 3.834 2.521 1.00 95.62 91 PHE A C 1
ATOM 725 O O . PHE A 1 91 ? -0.536 2.641 2.758 1.00 95.62 91 PHE A O 1
ATOM 732 N N . ASN A 1 92 ? 0.118 4.297 1.399 1.00 94.81 92 ASN A N 1
ATOM 733 C CA . ASN A 1 92 ? 0.721 3.436 0.394 1.00 94.81 92 ASN A CA 1
ATOM 734 C C . ASN A 1 92 ? 2.153 3.889 0.140 1.00 94.81 92 ASN A C 1
ATOM 736 O O . ASN A 1 92 ? 2.395 5.074 -0.093 1.00 94.81 92 ASN A O 1
ATOM 740 N N . TRP A 1 93 ? 3.069 2.934 0.137 1.00 94.25 93 TRP A N 1
ATOM 741 C CA . TRP A 1 93 ? 4.386 3.074 -0.460 1.00 94.25 93 TRP A CA 1
ATOM 742 C C . TRP A 1 93 ? 4.389 2.302 -1.776 1.00 94.25 93 TRP A C 1
ATOM 744 O O . TRP A 1 93 ? 3.961 1.148 -1.820 1.00 94.25 93 TRP A O 1
ATOM 754 N N . ILE A 1 94 ? 4.802 2.966 -2.848 1.00 93.12 94 ILE A N 1
ATOM 755 C CA . ILE A 1 94 ? 4.840 2.414 -4.198 1.00 93.12 94 ILE A CA 1
ATOM 756 C C . ILE A 1 94 ? 6.275 2.536 -4.691 1.00 93.12 94 ILE A C 1
ATOM 758 O O . ILE A 1 94 ? 6.812 3.641 -4.739 1.00 93.12 94 ILE A O 1
ATOM 762 N N . HIS A 1 95 ? 6.863 1.407 -5.055 1.00 91.94 95 HIS A N 1
ATOM 763 C CA . HIS A 1 95 ? 8.166 1.317 -5.685 1.00 91.94 95 HIS A CA 1
ATOM 764 C C . HIS A 1 95 ? 7.973 0.939 -7.152 1.00 91.94 95 HIS A C 1
ATOM 766 O O . HIS A 1 95 ? 7.495 -0.158 -7.451 1.00 91.94 95 HIS A O 1
ATOM 772 N N . ALA A 1 96 ? 8.301 1.865 -8.043 1.00 91.00 96 ALA A N 1
ATOM 773 C CA . ALA A 1 96 ? 8.194 1.707 -9.484 1.00 91.00 96 ALA A CA 1
ATOM 774 C C . ALA A 1 96 ? 9.582 1.430 -10.067 1.00 91.00 96 ALA A C 1
ATOM 776 O O . ALA A 1 96 ? 10.519 2.195 -9.833 1.00 91.00 96 ALA A O 1
ATOM 777 N N . LEU A 1 97 ? 9.706 0.343 -10.820 1.00 88.75 97 LEU A N 1
ATOM 778 C CA . LEU A 1 97 ? 10.920 -0.080 -11.512 1.00 88.75 97 LEU A CA 1
ATOM 779 C C . LEU A 1 97 ? 10.661 -0.037 -13.012 1.00 88.75 97 LEU A C 1
ATOM 781 O O . LEU A 1 97 ? 9.856 -0.813 -13.525 1.00 88.75 97 LEU A O 1
ATOM 785 N N . LEU A 1 98 ? 11.331 0.883 -13.697 1.00 87.94 98 LEU A N 1
ATOM 786 C CA . LEU A 1 98 ? 11.310 0.993 -15.146 1.00 87.94 98 LEU A CA 1
ATOM 787 C C . LEU A 1 98 ? 12.520 0.251 -15.711 1.00 87.94 98 LEU A C 1
ATOM 789 O O . LEU A 1 98 ? 13.657 0.697 -15.539 1.00 87.94 98 LEU A O 1
ATOM 793 N N . ASP A 1 99 ? 12.258 -0.845 -16.412 1.00 84.25 99 ASP A N 1
ATOM 794 C CA . ASP A 1 99 ? 13.244 -1.580 -17.194 1.00 84.25 99 ASP A CA 1
ATOM 795 C C . ASP A 1 99 ? 13.234 -1.035 -18.617 1.00 84.25 99 ASP A C 1
ATOM 797 O O . ASP A 1 99 ? 12.265 -1.188 -19.366 1.00 84.25 99 ASP A O 1
ATOM 801 N N . GLY A 1 100 ? 14.302 -0.321 -18.952 1.00 75.94 100 GLY A N 1
ATOM 802 C CA . GLY A 1 100 ? 14.327 0.539 -20.114 1.00 75.94 100 GLY A CA 1
ATOM 803 C C . GLY A 1 100 ? 15.037 -0.064 -21.327 1.00 75.94 100 GLY A C 1
ATOM 804 O O . GLY A 1 100 ? 16.209 -0.431 -21.251 1.00 75.94 100 GLY A O 1
ATOM 805 N N . THR A 1 101 ? 14.329 -0.123 -22.454 1.00 72.06 101 THR A N 1
ATOM 806 C CA . THR A 1 101 ? 14.852 -0.401 -23.802 1.00 72.06 101 THR A CA 1
ATOM 807 C C . THR A 1 101 ? 14.992 0.888 -24.625 1.00 72.06 101 THR A C 1
ATOM 809 O O . THR A 1 101 ? 15.971 1.053 -25.349 1.00 72.06 101 THR A O 1
ATOM 812 N N . ALA A 1 102 ? 14.073 1.847 -24.451 1.00 75.75 102 ALA A N 1
ATOM 813 C CA . ALA A 1 102 ? 14.067 3.174 -25.084 1.00 75.75 102 ALA A CA 1
ATOM 814 C C . ALA A 1 102 ? 14.705 4.285 -24.227 1.00 75.75 102 ALA A C 1
ATOM 816 O O . ALA A 1 102 ? 15.254 5.248 -24.762 1.00 75.75 102 ALA A O 1
ATOM 817 N N . VAL A 1 103 ? 14.627 4.180 -22.898 1.00 78.75 103 VAL A N 1
ATOM 818 C CA . VAL A 1 103 ? 15.314 5.075 -21.945 1.00 78.75 103 VAL A CA 1
ATOM 819 C C . VAL A 1 103 ? 16.150 4.239 -20.980 1.00 78.75 103 VAL A C 1
ATOM 821 O O . VAL A 1 103 ? 15.891 3.050 -20.864 1.00 78.75 103 VAL A O 1
ATOM 824 N N . PRO A 1 104 ? 17.151 4.793 -20.277 1.00 83.69 104 PRO A N 1
ATOM 825 C CA . PRO A 1 104 ? 17.868 4.035 -19.256 1.00 83.69 104 PRO A CA 1
ATOM 826 C C . PRO A 1 104 ? 16.931 3.555 -18.143 1.00 83.69 104 PRO A C 1
ATOM 828 O O . PRO A 1 104 ? 16.014 4.281 -17.747 1.00 83.69 104 PRO A O 1
ATOM 831 N N . SER A 1 105 ? 17.196 2.363 -17.605 1.00 87.75 105 SER A N 1
ATOM 832 C CA . SER A 1 105 ? 16.450 1.847 -16.458 1.00 87.75 105 SER A CA 1
ATOM 833 C C . SER A 1 105 ? 16.505 2.821 -15.281 1.00 87.75 105 SER A C 1
ATOM 835 O O . SER A 1 105 ? 17.544 3.421 -14.990 1.00 87.75 105 SER A O 1
ATOM 837 N N . SER A 1 106 ? 15.377 2.984 -14.598 1.00 88.81 106 SER A N 1
ATOM 838 C CA . SER A 1 106 ? 15.252 3.898 -13.463 1.00 88.81 106 SER A CA 1
ATOM 839 C C . SER A 1 106 ? 14.268 3.359 -12.438 1.00 88.81 106 SER A C 1
ATOM 841 O O . SER A 1 106 ? 13.436 2.505 -12.738 1.00 88.81 106 SER A O 1
ATOM 843 N N . ASN A 1 107 ? 14.366 3.858 -11.213 1.00 91.56 107 ASN A N 1
ATOM 844 C CA . ASN A 1 107 ? 13.453 3.517 -10.138 1.00 91.56 107 ASN A CA 1
ATOM 845 C C . ASN A 1 107 ? 12.881 4.780 -9.488 1.00 91.56 107 ASN A C 1
ATOM 847 O O . ASN A 1 107 ? 13.499 5.846 -9.503 1.00 91.56 107 ASN A O 1
ATOM 851 N N . ALA A 1 108 ? 11.681 4.664 -8.928 1.00 90.06 108 ALA A N 1
ATOM 852 C CA . ALA A 1 108 ? 11.016 5.755 -8.233 1.00 90.06 108 ALA A CA 1
ATOM 853 C C . ALA A 1 108 ? 10.248 5.247 -7.011 1.00 90.06 108 ALA A C 1
ATOM 855 O O . ALA A 1 108 ? 9.509 4.267 -7.085 1.00 90.06 108 ALA A O 1
ATOM 856 N N . ASP A 1 109 ? 10.382 5.969 -5.900 1.00 92.38 109 ASP A N 1
ATOM 857 C CA . ASP A 1 109 ? 9.625 5.735 -4.674 1.00 92.38 109 ASP A CA 1
ATOM 858 C C . ASP A 1 109 ? 8.550 6.809 -4.495 1.00 92.38 109 ASP A C 1
ATOM 860 O O . ASP A 1 109 ? 8.825 8.011 -4.533 1.00 92.38 109 ASP A O 1
ATOM 864 N N . ILE A 1 110 ? 7.311 6.374 -4.271 1.00 92.50 110 ILE A N 1
ATOM 865 C CA . ILE A 1 110 ? 6.153 7.246 -4.080 1.00 92.50 110 ILE A CA 1
ATOM 866 C C . ILE A 1 110 ? 5.491 6.902 -2.750 1.00 92.50 110 ILE A C 1
ATOM 868 O O . ILE A 1 110 ? 5.096 5.765 -2.499 1.00 92.50 110 ILE A O 1
ATOM 872 N N . PHE A 1 111 ? 5.300 7.920 -1.914 1.00 93.44 111 PHE A N 1
ATOM 873 C CA . PHE A 1 111 ? 4.542 7.816 -0.672 1.00 93.44 111 PHE A CA 1
ATOM 874 C C . PHE A 1 111 ? 3.213 8.552 -0.824 1.00 93.44 111 PHE A C 1
ATOM 876 O O . PHE A 1 111 ? 3.179 9.742 -1.138 1.00 93.44 111 PHE A O 1
ATOM 883 N N . ALA A 1 112 ? 2.109 7.849 -0.589 1.00 91.31 112 ALA A N 1
ATOM 884 C CA . ALA A 1 112 ? 0.764 8.388 -0.719 1.00 91.31 112 ALA A CA 1
ATOM 885 C C . ALA A 1 112 ? -0.026 8.208 0.578 1.00 91.31 112 ALA A C 1
ATOM 887 O O . ALA A 1 112 ? -0.190 7.100 1.086 1.00 91.31 112 ALA A O 1
ATOM 888 N N . LEU A 1 113 ? -0.573 9.312 1.079 1.00 93.75 113 LEU A N 1
ATOM 889 C CA . LEU A 1 113 ? -1.478 9.348 2.223 1.00 93.75 113 LEU A CA 1
ATOM 890 C C . LEU A 1 113 ? -2.876 9.730 1.745 1.00 93.75 113 LEU A C 1
ATOM 892 O O . LEU A 1 113 ? -3.046 10.675 0.974 1.00 93.75 113 LEU A O 1
ATOM 896 N N . ARG A 1 114 ? -3.894 9.016 2.223 1.00 92.00 114 ARG A N 1
ATOM 897 C CA . ARG A 1 114 ? -5.296 9.319 1.936 1.00 92.00 114 ARG A CA 1
ATOM 898 C C . ARG A 1 114 ? -6.137 9.231 3.199 1.00 92.00 114 ARG A C 1
ATOM 900 O O . ARG A 1 114 ? -6.092 8.231 3.904 1.00 92.00 114 ARG A O 1
ATOM 907 N N . ALA A 1 115 ? -6.963 10.245 3.421 1.00 91.81 115 ALA A N 1
ATOM 908 C CA . ALA A 1 115 ? -8.034 10.231 4.406 1.00 91.81 115 ALA A CA 1
ATOM 909 C C . ALA A 1 115 ? -9.377 10.155 3.672 1.00 91.81 115 ALA A C 1
ATOM 911 O O . ALA A 1 115 ? -9.612 10.914 2.732 1.00 91.81 115 ALA A O 1
ATOM 912 N N . GLN A 1 116 ? -10.241 9.235 4.083 1.00 88.94 116 GLN A N 1
ATOM 913 C CA . GLN A 1 116 ? -11.592 9.075 3.559 1.00 88.94 116 GLN A CA 1
ATOM 914 C C . GLN A 1 116 ? -12.586 9.208 4.705 1.00 88.94 116 GLN A C 1
ATOM 916 O O . GLN A 1 116 ? -12.445 8.546 5.735 1.00 88.94 116 GLN A O 1
ATOM 921 N N . VAL A 1 117 ? -13.589 10.059 4.503 1.00 88.00 117 VAL A N 1
ATOM 922 C CA . VAL A 1 117 ? -14.706 10.251 5.425 1.00 88.00 117 VAL A CA 1
ATOM 923 C C . VAL A 1 117 ? -15.991 10.175 4.615 1.00 88.00 117 VAL A C 1
ATOM 925 O O . VAL A 1 117 ? -16.179 10.952 3.681 1.00 88.00 117 VAL A O 1
ATOM 928 N N . ASP A 1 118 ? -16.849 9.229 4.972 1.00 82.94 118 ASP A N 1
ATOM 929 C CA . ASP A 1 118 ? -18.181 9.056 4.408 1.00 82.94 118 ASP A CA 1
ATOM 930 C C . ASP A 1 118 ? -19.217 9.574 5.407 1.00 82.94 118 ASP A C 1
ATOM 932 O O . ASP A 1 118 ? -19.155 9.295 6.604 1.00 82.94 118 ASP A O 1
ATOM 936 N N . PHE A 1 119 ? -20.178 10.343 4.921 1.00 75.69 119 PHE A N 1
ATOM 937 C CA . PHE A 1 119 ? -21.281 10.833 5.725 1.00 75.69 119 PHE A CA 1
ATOM 938 C C . PHE A 1 119 ? -22.593 10.469 5.053 1.00 75.69 119 PHE A C 1
ATOM 940 O O . PHE A 1 119 ? -22.787 10.642 3.848 1.00 75.69 119 PHE A O 1
ATOM 947 N N . LYS A 1 120 ? -23.556 10.033 5.871 1.00 59.81 120 LYS A N 1
ATOM 948 C CA . LYS A 1 120 ? -24.950 9.983 5.438 1.00 59.81 120 LYS A CA 1
ATOM 949 C C . LYS A 1 120 ? -25.360 11.413 5.122 1.00 59.81 120 LYS A C 1
ATOM 951 O O . LYS A 1 120 ? -25.524 12.234 6.022 1.00 59.81 120 LYS A O 1
ATOM 956 N N . THR A 1 121 ? -25.460 11.722 3.836 1.00 51.31 121 THR A N 1
ATOM 957 C CA . THR A 1 121 ? -25.836 13.055 3.385 1.00 51.31 121 THR A CA 1
ATOM 958 C C . THR A 1 121 ? -27.320 13.231 3.662 1.00 51.31 121 THR A C 1
ATOM 960 O O . THR A 1 121 ? -28.170 12.873 2.854 1.00 51.31 121 THR A O 1
ATOM 963 N N . GLY A 1 122 ? -27.650 13.793 4.820 1.00 51.88 122 GLY A N 1
ATOM 964 C CA . GLY A 1 122 ? -28.910 14.502 4.975 1.00 51.88 122 GLY A CA 1
ATOM 965 C C . GLY A 1 122 ? -28.847 15.765 4.121 1.00 51.88 122 GLY A C 1
ATOM 966 O O . GLY A 1 122 ? -28.394 16.790 4.609 1.00 51.88 122 GLY A O 1
ATOM 967 N N . GLY A 1 123 ? -29.203 15.666 2.835 1.00 44.84 123 GLY A N 1
ATOM 968 C CA . GLY A 1 123 ? -29.543 16.771 1.920 1.00 44.84 123 GLY A CA 1
ATOM 969 C C . GLY A 1 123 ? -28.545 17.923 1.700 1.00 44.84 123 GLY A C 1
ATOM 970 O O . GLY A 1 123 ? -28.835 18.815 0.905 1.00 44.84 123 GLY A O 1
ATOM 971 N N . ALA A 1 124 ? -27.388 17.960 2.359 1.00 43.34 124 ALA A N 1
ATOM 972 C CA . ALA A 1 124 ? -26.486 19.104 2.296 1.00 43.34 124 ALA A CA 1
ATOM 973 C C . ALA A 1 124 ? -25.510 18.973 1.120 1.00 43.34 124 ALA A C 1
ATOM 975 O O . ALA A 1 124 ? -24.473 18.314 1.193 1.00 43.34 124 ALA A O 1
ATOM 976 N N . ARG A 1 125 ? -25.864 19.626 0.011 1.00 42.94 125 ARG A N 1
ATOM 977 C CA . ARG A 1 125 ? -25.025 19.769 -1.181 1.00 42.94 125 ARG A CA 1
ATOM 978 C C . ARG A 1 125 ? -23.864 20.727 -0.865 1.00 42.94 125 ARG A C 1
ATOM 980 O O . ARG A 1 125 ? -24.039 21.942 -0.870 1.00 42.94 125 ARG A O 1
ATOM 987 N N . VAL A 1 126 ? -22.679 20.186 -0.575 1.00 49.72 126 VAL A N 1
ATOM 988 C CA . VAL A 1 126 ? -21.459 20.982 -0.352 1.00 49.72 126 VAL A CA 1
ATOM 989 C C . VAL A 1 126 ? -20.901 21.430 -1.705 1.00 49.72 126 VAL A C 1
ATOM 991 O O . VAL A 1 126 ? -20.343 20.638 -2.460 1.00 49.72 126 VAL A O 1
ATOM 994 N N . LEU A 1 127 ? -21.077 22.711 -2.034 1.00 48.38 127 LEU A N 1
ATOM 995 C CA . LEU A 1 127 ? -20.520 23.324 -3.239 1.00 48.38 127 LEU A CA 1
ATOM 996 C C . LEU A 1 127 ? -19.095 23.819 -2.955 1.00 48.38 127 LEU A C 1
ATOM 998 O O . LEU A 1 127 ? -18.906 24.829 -2.280 1.00 48.38 127 LEU A O 1
ATOM 1002 N N . PHE A 1 128 ? -18.084 23.145 -3.503 1.00 49.41 128 PHE A N 1
ATOM 1003 C CA . PHE A 1 128 ? -16.709 23.647 -3.474 1.00 49.41 128 PHE A CA 1
ATOM 1004 C C . PHE A 1 128 ? -16.498 24.658 -4.608 1.00 49.41 128 PHE A C 1
ATOM 1006 O O . PHE A 1 128 ? -16.379 24.291 -5.776 1.00 49.41 128 PHE A O 1
ATOM 1013 N N . ARG A 1 129 ? -16.433 25.954 -4.277 1.00 43.78 129 ARG A N 1
ATOM 1014 C CA . ARG A 1 129 ? -16.011 26.996 -5.225 1.00 43.78 129 ARG A CA 1
ATOM 1015 C C . ARG A 1 129 ? -14.485 26.967 -5.346 1.00 43.78 129 ARG A C 1
ATOM 1017 O O . ARG A 1 129 ? -13.776 27.404 -4.445 1.00 43.78 129 ARG A O 1
ATOM 1024 N N . SER A 1 130 ? -13.988 26.449 -6.467 1.00 42.22 130 SER A N 1
ATOM 1025 C CA . SER A 1 130 ? -12.560 26.428 -6.799 1.00 42.22 130 SER A CA 1
ATOM 1026 C C . SER A 1 130 ? -12.051 27.845 -7.098 1.00 42.22 130 SER A C 1
ATOM 1028 O O . SER A 1 130 ? -12.535 28.490 -8.027 1.00 42.22 130 SER A O 1
ATOM 1030 N N . LYS A 1 131 ? -11.079 28.343 -6.323 1.00 47.41 131 LYS A N 1
ATOM 1031 C CA . LYS A 1 131 ? -10.265 29.520 -6.673 1.00 47.41 131 LYS A CA 1
ATOM 1032 C C . LYS A 1 131 ? -8.888 29.004 -7.077 1.00 47.41 131 LYS A C 1
ATOM 1034 O O . LYS A 1 131 ? -8.265 28.289 -6.302 1.00 47.41 131 LYS A O 1
ATOM 1039 N N . ASN A 1 132 ? -8.458 29.309 -8.296 1.00 49.62 132 ASN A N 1
ATOM 1040 C CA . ASN A 1 132 ? -7.268 28.739 -8.927 1.00 49.62 132 ASN A CA 1
ATOM 1041 C C . ASN A 1 132 ? -5.980 29.438 -8.434 1.00 49.62 132 ASN A C 1
ATOM 1043 O O . ASN A 1 132 ? -5.862 30.641 -8.672 1.00 49.62 132 ASN A O 1
ATOM 1047 N N . PRO A 1 133 ? -5.004 28.749 -7.802 1.00 50.22 133 PRO A N 1
ATOM 1048 C CA . PRO A 1 133 ? -3.661 29.288 -7.618 1.00 50.22 133 PRO A CA 1
ATOM 1049 C C . PRO A 1 133 ? -2.638 28.538 -8.490 1.00 50.22 133 PRO A C 1
ATOM 1051 O O . PRO A 1 133 ? -2.789 27.354 -8.796 1.00 50.22 133 PRO A O 1
ATOM 1054 N N . GLY A 1 134 ? -1.612 29.273 -8.919 1.00 48.69 134 GLY A N 1
ATOM 1055 C CA . GLY A 1 134 ? -0.612 28.854 -9.896 1.00 48.69 134 GLY A CA 1
ATOM 1056 C C . GLY A 1 134 ? 0.324 27.708 -9.483 1.00 48.69 134 GLY A C 1
ATOM 1057 O O . GLY A 1 134 ? 0.339 27.226 -8.353 1.00 48.69 134 GLY A O 1
ATOM 1058 N N . ARG A 1 135 ? 1.087 27.298 -10.502 1.00 52.19 135 ARG A N 1
ATOM 1059 C CA . ARG A 1 135 ? 2.106 26.241 -10.630 1.00 52.19 135 ARG A CA 1
ATOM 1060 C C . ARG A 1 135 ? 2.855 25.894 -9.327 1.00 52.19 135 ARG A C 1
ATOM 1062 O O . ARG A 1 135 ? 3.569 26.731 -8.791 1.00 52.19 135 ARG A O 1
ATOM 1069 N N . GLY A 1 136 ? 2.741 24.634 -8.885 1.00 48.72 136 GLY A N 1
ATOM 1070 C CA . GLY A 1 136 ? 3.625 24.029 -7.869 1.00 48.72 136 GLY A CA 1
ATOM 1071 C C . GLY A 1 136 ? 2.964 23.410 -6.629 1.00 48.72 136 GLY A C 1
ATOM 1072 O O . GLY A 1 136 ? 3.673 22.928 -5.755 1.00 48.72 136 GLY A O 1
ATOM 1073 N N . SER A 1 137 ? 1.633 23.395 -6.513 1.00 42.47 137 SER A N 1
ATOM 1074 C CA . SER A 1 137 ? 0.959 22.940 -5.286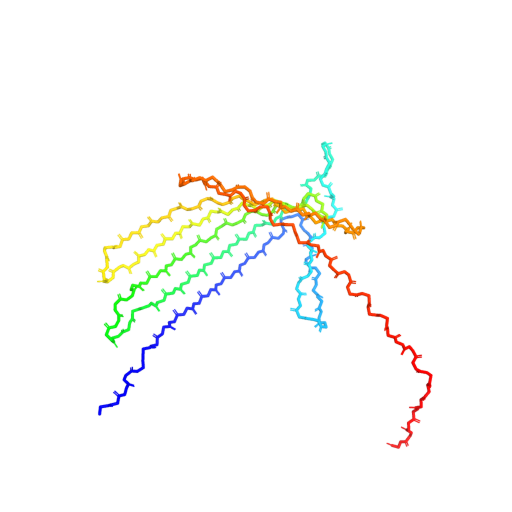 1.00 42.47 137 SER A CA 1
ATOM 1075 C C . SER A 1 137 ? 0.482 21.482 -5.375 1.00 42.47 137 SER A C 1
ATOM 1077 O O . SER A 1 137 ? -0.380 21.159 -6.196 1.00 42.47 137 SER A O 1
ATOM 1079 N N . VAL A 1 138 ? 1.024 20.606 -4.516 1.00 44.44 138 VAL A N 1
ATOM 1080 C CA . VAL A 1 138 ? 0.493 19.254 -4.262 1.00 44.44 138 VAL A CA 1
ATOM 1081 C C . VAL A 1 138 ? -0.933 19.410 -3.741 1.00 44.44 138 VAL A C 1
ATOM 1083 O O . VAL A 1 138 ? -1.152 19.976 -2.672 1.00 44.44 138 VAL A O 1
ATOM 1086 N N . ARG A 1 139 ? -1.921 18.946 -4.511 1.00 44.44 139 ARG A N 1
ATOM 1087 C CA . ARG A 1 139 ? -3.328 19.024 -4.112 1.00 44.44 139 ARG A CA 1
ATOM 1088 C C . ARG A 1 139 ? -3.679 17.804 -3.262 1.00 44.44 139 ARG A C 1
ATOM 1090 O O . ARG A 1 139 ? -3.701 16.702 -3.810 1.00 44.44 139 ARG A O 1
ATOM 1097 N N . PRO A 1 140 ? -4.009 17.952 -1.967 1.00 34.38 140 PRO A N 1
ATOM 1098 C CA . PRO A 1 140 ? -4.696 16.885 -1.260 1.00 34.38 140 PRO A CA 1
ATOM 1099 C C . PRO A 1 140 ? -6.072 16.706 -1.913 1.00 34.38 140 PRO A C 1
ATOM 1101 O O . PRO A 1 140 ? -6.939 17.576 -1.825 1.00 34.38 140 PRO A O 1
ATOM 1104 N N . VAL A 1 141 ? -6.270 15.596 -2.625 1.00 42.03 141 VAL A N 1
ATOM 1105 C CA . VAL A 1 141 ? -7.583 15.236 -3.171 1.00 42.03 141 VAL A CA 1
ATOM 1106 C C . VAL A 1 141 ? -8.402 14.643 -2.033 1.00 42.03 141 VAL A C 1
ATOM 1108 O O . VAL A 1 141 ? -8.332 13.450 -1.742 1.00 42.03 141 VAL A O 1
ATOM 1111 N N . ILE A 1 142 ? -9.170 15.499 -1.363 1.00 41.03 142 ILE A N 1
ATOM 1112 C CA . ILE A 1 142 ? -10.202 15.074 -0.420 1.00 41.03 142 ILE A CA 1
ATOM 1113 C C . ILE A 1 142 ? -11.410 14.658 -1.264 1.00 41.03 142 ILE A C 1
ATOM 1115 O O . ILE A 1 142 ? -12.211 15.491 -1.681 1.00 41.03 142 ILE A O 1
ATOM 1119 N N . SER A 1 143 ? -11.497 13.368 -1.588 1.00 41.22 143 SER A N 1
ATOM 1120 C CA . SER A 1 143 ? -12.687 12.806 -2.225 1.00 41.22 143 SER A CA 1
ATOM 1121 C C . SER A 1 143 ? -13.714 12.503 -1.143 1.00 41.22 143 SER A C 1
ATOM 1123 O O . SER A 1 143 ? -13.500 11.653 -0.280 1.00 41.22 143 SER A O 1
ATOM 1125 N N . ILE A 1 144 ? -14.817 13.235 -1.197 1.00 42.19 144 ILE A N 1
ATOM 1126 C CA . ILE A 1 144 ? -15.997 13.015 -0.380 1.00 42.19 144 ILE A CA 1
ATOM 1127 C C . ILE A 1 144 ? -17.038 12.419 -1.318 1.00 42.19 144 ILE A C 1
ATOM 1129 O O . ILE A 1 144 ? -17.567 13.118 -2.180 1.00 42.19 144 ILE A O 1
ATOM 1133 N N . SER A 1 145 ? -17.278 11.118 -1.199 1.00 39.97 145 SER A N 1
ATOM 1134 C CA . SER A 1 145 ? -18.298 10.439 -1.995 1.00 39.97 145 SER A CA 1
ATOM 1135 C C . SER A 1 145 ? -19.540 10.252 -1.126 1.00 39.97 145 SER A C 1
ATOM 1137 O O . SER A 1 145 ? -19.425 9.598 -0.092 1.00 39.97 145 SER A O 1
ATOM 1139 N N . PRO A 1 146 ? -20.705 10.812 -1.489 1.00 33.34 146 PRO A N 1
ATOM 1140 C CA . PRO A 1 146 ? -21.943 10.479 -0.802 1.00 33.34 146 PRO A CA 1
ATOM 1141 C C . PRO A 1 146 ? -22.288 9.009 -1.073 1.00 33.34 146 PRO A C 1
ATOM 1143 O O . PRO A 1 146 ? -22.376 8.594 -2.229 1.00 33.34 146 PRO A O 1
ATOM 1146 N N . VAL A 1 147 ? -22.500 8.212 -0.022 1.00 44.47 147 VAL A N 1
ATOM 1147 C CA . VAL A 1 147 ? -23.144 6.900 -0.168 1.00 44.47 147 VAL A CA 1
ATOM 1148 C C . VAL A 1 147 ? -24.620 7.118 -0.486 1.00 44.47 147 VAL A C 1
ATOM 1150 O O . VAL A 1 147 ? -25.429 7.451 0.382 1.00 44.47 147 VAL A O 1
ATOM 1153 N N . GLU A 1 148 ? -24.977 6.932 -1.753 1.00 36.62 148 GLU A N 1
ATOM 1154 C CA . GLU A 1 148 ? -26.368 6.859 -2.181 1.00 36.62 148 GLU A CA 1
ATOM 1155 C C . GLU A 1 148 ? -26.925 5.490 -1.770 1.00 36.62 148 GLU A C 1
ATOM 1157 O O . GLU A 1 148 ? -26.561 4.443 -2.307 1.00 36.62 148 GLU A O 1
ATOM 1162 N N . GLN A 1 149 ? -27.762 5.479 -0.729 1.00 34.88 149 GLN A N 1
ATOM 1163 C CA . GLN A 1 149 ? -28.469 4.273 -0.318 1.00 34.88 149 GLN A CA 1
ATOM 1164 C C . GLN A 1 149 ? -29.545 3.966 -1.361 1.00 34.88 149 GLN A C 1
ATOM 1166 O O . GLN A 1 149 ? -30.617 4.568 -1.342 1.00 34.88 149 GLN A O 1
ATOM 1171 N N . TYR A 1 150 ? -29.289 3.001 -2.243 1.00 35.34 150 TYR A N 1
ATOM 1172 C CA . TYR A 1 150 ? -30.333 2.423 -3.086 1.00 35.34 150 TYR A CA 1
ATOM 1173 C C . TYR A 1 150 ? -31.313 1.647 -2.198 1.00 35.34 150 TYR A C 1
ATOM 1175 O O . TYR A 1 150 ? -31.133 0.463 -1.908 1.00 35.34 150 TYR A O 1
ATOM 1183 N N . ARG A 1 151 ? -32.355 2.331 -1.718 1.00 34.94 151 ARG A N 1
ATOM 1184 C CA . ARG A 1 151 ? -33.536 1.684 -1.151 1.00 34.94 151 ARG A CA 1
ATOM 1185 C C . ARG A 1 151 ? -34.307 1.066 -2.314 1.00 34.94 151 ARG A C 1
ATOM 1187 O O . ARG A 1 151 ? -35.035 1.757 -3.017 1.00 34.94 151 ARG A O 1
ATOM 1194 N N . VAL A 1 152 ? -34.133 -0.236 -2.519 1.00 42.44 152 VAL A N 1
ATOM 1195 C CA . VAL A 1 152 ? -34.969 -1.003 -3.445 1.00 42.44 152 VAL A CA 1
ATOM 1196 C C . VAL A 1 152 ? -36.323 -1.219 -2.770 1.00 42.44 152 VAL A C 1
ATOM 1198 O O . VAL A 1 152 ? -36.536 -2.205 -2.067 1.00 42.44 152 VAL A O 1
ATOM 1201 N N . GLU A 1 153 ? -37.243 -0.272 -2.942 1.00 38.34 153 GLU A N 1
ATOM 1202 C CA . GLU A 1 153 ? -38.661 -0.547 -2.721 1.00 38.34 153 GLU A CA 1
ATOM 1203 C C . GLU A 1 153 ? -39.107 -1.477 -3.846 1.00 38.34 153 GLU A C 1
ATOM 1205 O O . GLU A 1 153 ? -39.345 -1.059 -4.975 1.00 38.34 153 GLU A O 1
ATOM 1210 N N . THR A 1 154 ? -39.146 -2.777 -3.557 1.00 42.00 154 THR A N 1
ATOM 1211 C CA . THR A 1 154 ? -39.805 -3.725 -4.455 1.00 42.00 154 THR A CA 1
ATOM 1212 C C . THR A 1 154 ? -41.305 -3.507 -4.268 1.00 42.00 154 THR A C 1
ATOM 1214 O O . THR A 1 154 ? -41.794 -3.758 -3.162 1.00 42.00 154 THR A O 1
ATOM 1217 N N . PRO A 1 155 ? -42.072 -3.049 -5.273 1.00 37.91 155 PRO A N 1
ATOM 1218 C CA . PRO A 1 155 ? -43.516 -3.082 -5.150 1.00 37.91 155 PRO A CA 1
ATOM 1219 C C . PRO A 1 155 ? -43.935 -4.555 -5.098 1.00 37.91 155 PRO A C 1
ATOM 1221 O O . PRO A 1 155 ? -43.840 -5.277 -6.091 1.00 37.91 155 PRO A O 1
ATOM 1224 N N . MET A 1 156 ? -44.376 -5.013 -3.924 1.00 39.75 156 MET A N 1
ATOM 1225 C CA . MET A 1 156 ? -45.099 -6.275 -3.778 1.00 39.75 156 MET A CA 1
ATOM 1226 C C . MET A 1 156 ? -46.334 -6.212 -4.680 1.00 39.75 156 MET A C 1
ATOM 1228 O O . MET A 1 156 ? -47.331 -5.576 -4.341 1.00 39.75 156 MET A O 1
ATOM 1232 N N . ARG A 1 157 ? -46.266 -6.847 -5.854 1.00 42.19 157 ARG A N 1
ATOM 1233 C CA . ARG A 1 157 ? -47.453 -7.130 -6.661 1.00 42.19 157 ARG A CA 1
ATOM 1234 C C . ARG A 1 157 ? -48.129 -8.379 -6.093 1.00 42.19 157 ARG A C 1
ATOM 1236 O O . ARG A 1 157 ? -47.478 -9.422 -6.024 1.00 42.19 157 ARG A O 1
ATOM 1243 N N . PRO A 1 158 ? -49.413 -8.318 -5.708 1.00 46.75 158 PRO A N 1
ATOM 1244 C CA . PRO A 1 158 ? -50.134 -9.505 -5.289 1.00 46.75 158 PRO A CA 1
ATOM 1245 C C . PRO A 1 158 ? -50.533 -10.340 -6.513 1.00 46.75 158 PRO A C 1
ATOM 1247 O O . PRO A 1 158 ? -51.229 -9.858 -7.402 1.00 46.75 158 PRO A O 1
ATOM 1250 N N . GLY A 1 159 ? -50.134 -11.613 -6.504 1.00 47.84 159 GLY A N 1
ATOM 1251 C CA . GLY A 1 159 ? -50.858 -12.706 -7.153 1.00 47.84 159 GLY A CA 1
ATOM 1252 C C . GLY A 1 159 ? -50.599 -12.945 -8.643 1.00 47.84 159 GLY A C 1
ATOM 1253 O O . GLY A 1 159 ? -51.009 -12.164 -9.496 1.00 47.84 159 GLY A O 1
ATOM 1254 N N . ARG A 1 160 ? -50.021 -14.116 -8.941 1.00 37.88 160 ARG A N 1
ATOM 1255 C CA . ARG A 1 160 ? -50.576 -15.181 -9.809 1.00 37.88 160 ARG A CA 1
ATOM 1256 C C . ARG A 1 160 ? -49.486 -16.229 -10.064 1.00 37.88 160 ARG A C 1
ATOM 1258 O O . ARG A 1 160 ? -48.494 -15.937 -10.720 1.00 37.88 160 ARG A O 1
ATOM 1265 N N . TYR A 1 161 ? -49.695 -17.444 -9.566 1.00 43.41 161 TYR A N 1
ATOM 1266 C CA . TYR A 1 161 ? -48.972 -18.637 -10.015 1.00 43.41 161 TYR A CA 1
ATOM 1267 C C . TYR A 1 161 ? -49.755 -19.264 -11.175 1.00 43.41 161 TYR A C 1
ATOM 1269 O O . TYR A 1 161 ? -50.968 -19.435 -11.018 1.00 43.41 161 TYR A O 1
ATOM 1277 N N . PRO A 1 162 ? -49.131 -19.660 -12.295 1.00 38.12 162 PRO A N 1
ATOM 1278 C CA . PRO A 1 162 ? -49.692 -20.695 -13.138 1.00 38.12 162 PRO A CA 1
ATOM 1279 C C . PRO A 1 162 ? -49.074 -22.048 -12.776 1.00 38.12 162 PRO A C 1
ATOM 1281 O O . PRO A 1 162 ? -47.859 -22.230 -12.745 1.00 38.12 162 PRO A O 1
ATOM 1284 N N . VAL A 1 163 ? -49.975 -22.975 -12.481 1.00 46.94 163 VAL A N 1
ATOM 1285 C CA . VAL A 1 163 ? -49.799 -24.423 -12.559 1.00 46.94 163 VAL A CA 1
ATOM 1286 C C . VAL A 1 163 ? -49.598 -24.811 -14.024 1.00 46.94 163 VAL A C 1
ATOM 1288 O O . VAL A 1 163 ? -50.417 -24.414 -14.855 1.00 46.94 163 VAL A O 1
ATOM 1291 N N . LEU A 1 164 ? -48.533 -25.562 -14.305 1.00 43.22 164 LEU A N 1
ATOM 1292 C CA . LEU A 1 164 ? -48.480 -26.824 -15.064 1.00 43.22 164 LEU A CA 1
ATOM 1293 C C . LEU A 1 164 ? -47.018 -27.264 -15.198 1.00 43.22 164 LEU A C 1
ATOM 1295 O O . LEU A 1 164 ? -46.190 -26.429 -15.622 1.00 43.22 164 LEU A O 1
#

Mean predicted aligned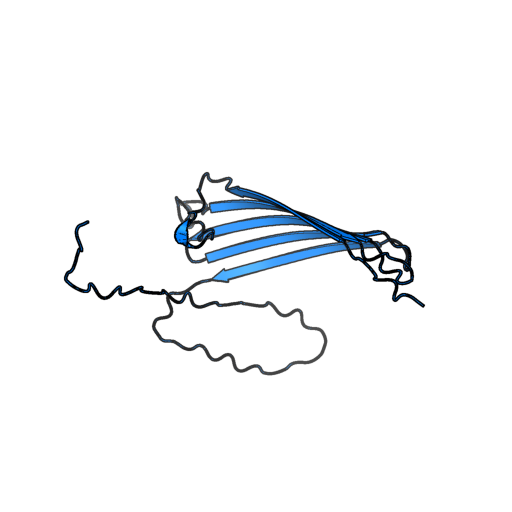 error: 14.78 Å

pLDDT: mean 73.54, std 20.22, range [33.34, 96.19]

Sequence (164 aa):
MGGDTNEFWSAYGQVAWLLTGEVRPYQRAAGVFGAVVPRQSFRWGRGLGAWELAGRLSWIDLDDDPVTGNRLTDTTVGLNWYLNQHTKFQFNWIHALLDGTAVPSSNADIFALRAQVDFKTGGARVLFRSKNPGRGSVRPVISISPVEQYRVETPMRPGRYPVL

Foldseek 3Di:
DDPDDFDKDKDKDKDKDWPQPWDFDADPVVRDTDFTFFPWADDVVGGQAIKMKMWMWMKIDRDDPPDQPFIKIKIKIKIWGGNGSFKIKMWIWIKMWTGGPPDHTDIDIDIDIAIGGEDQDPPDDDDDDDDDDDDDDDDHPHDYDYPDPPPPPDPPDDDDDDDD

Secondary structure (DSSP, 8-state):
---PPP--EEEEEEEEEETT-----EETTTTEE-----SS--BTTB---EEEEEEEEEEEEEEETTEEEEEEEEEEEEEEEEEETTEEEEEEEEEEEEE-SSS--EEEEEEEEEEEE-----S-----------S-------------------------PPP-